Protein AF-A0A6G7VF33-F1 (afdb_monomer)

Mean pre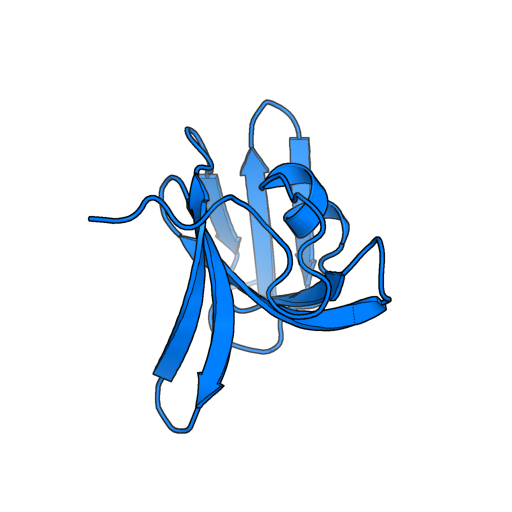dicted aligned error: 4.5 Å

Foldseek 3Di:
DPQPACADPPPRHHDAPVNFLVQWDADPDDQKTWGADPVPRDTWIWHDDAQWIFTFHDDDPDTDGDHIHGQHPWDWDDDPVQQWIWIDGPRDIDIHHD

Structure (mmCIF, N/CA/C/O backbone):
data_AF-A0A6G7VF33-F1
#
_entry.id   AF-A0A6G7VF33-F1
#
loop_
_atom_site.group_PDB
_atom_site.id
_atom_site.type_symbol
_atom_site.label_atom_id
_atom_site.label_alt_id
_atom_site.label_comp_id
_atom_site.label_asym_id
_atom_site.label_entity_id
_atom_site.label_seq_id
_atom_site.pdbx_PDB_ins_code
_atom_site.Cartn_x
_atom_site.Cartn_y
_atom_site.Cartn_z
_atom_site.occupancy
_atom_site.B_iso_or_equiv
_atom_site.auth_seq_id
_atom_site.auth_comp_id
_atom_site.auth_asym_id
_atom_site.auth_atom_id
_atom_site.pdbx_PDB_model_num
ATOM 1 N N . MET A 1 1 ? 23.202 -4.143 2.630 1.00 39.84 1 MET A N 1
ATOM 2 C CA . MET A 1 1 ? 21.824 -4.326 2.120 1.00 39.84 1 MET A CA 1
ATOM 3 C C . MET A 1 1 ? 21.507 -3.199 1.151 1.00 39.84 1 MET A C 1
ATOM 5 O O . MET A 1 1 ? 21.513 -2.045 1.561 1.00 39.84 1 MET A O 1
ATOM 9 N N . ALA A 1 2 ? 21.318 -3.500 -0.135 1.00 36.41 2 ALA A N 1
ATOM 10 C CA . ALA A 1 2 ? 20.943 -2.486 -1.116 1.00 36.41 2 ALA A CA 1
ATOM 11 C C . ALA A 1 2 ? 19.545 -1.956 -0.763 1.00 36.41 2 ALA A C 1
ATOM 13 O O . ALA A 1 2 ? 18.574 -2.706 -0.839 1.00 36.41 2 ALA A O 1
ATOM 14 N N . LYS A 1 3 ? 19.444 -0.685 -0.352 1.00 43.88 3 LYS A N 1
ATOM 15 C CA . LYS A 1 3 ? 18.162 0.025 -0.257 1.00 43.88 3 LYS A CA 1
ATOM 16 C C . LYS A 1 3 ? 17.557 0.025 -1.662 1.00 43.88 3 LYS A C 1
ATOM 18 O O . LYS A 1 3 ? 17.942 0.852 -2.490 1.00 43.88 3 LYS A O 1
ATOM 23 N N . ARG A 1 4 ? 16.687 -0.946 -1.969 1.00 53.28 4 ARG A N 1
ATOM 24 C CA . ARG A 1 4 ? 15.915 -0.947 -3.216 1.00 53.28 4 ARG A CA 1
ATOM 25 C C . ARG A 1 4 ? 15.165 0.380 -3.239 1.00 53.28 4 ARG A C 1
ATOM 27 O O . ARG A 1 4 ? 14.445 0.708 -2.300 1.00 53.28 4 ARG A O 1
ATOM 34 N N . LYS A 1 5 ? 15.469 1.205 -4.241 1.00 62.38 5 LYS A N 1
ATOM 35 C CA . LYS A 1 5 ? 14.889 2.540 -4.383 1.00 62.38 5 LYS A CA 1
ATOM 36 C C . LYS A 1 5 ? 13.370 2.372 -4.431 1.00 62.38 5 LYS A C 1
ATOM 38 O O . LYS A 1 5 ? 12.891 1.499 -5.147 1.00 62.38 5 LYS A O 1
ATOM 43 N N . ALA A 1 6 ? 12.655 3.193 -3.671 1.00 79.00 6 ALA A N 1
ATOM 44 C CA . ALA A 1 6 ? 11.201 3.283 -3.656 1.00 79.00 6 ALA A CA 1
ATOM 45 C C . ALA A 1 6 ? 10.675 3.527 -5.083 1.00 79.00 6 ALA A C 1
ATOM 47 O O . ALA A 1 6 ? 10.695 4.656 -5.575 1.00 79.00 6 ALA A O 1
ATOM 48 N N . SER A 1 7 ? 10.349 2.453 -5.802 1.00 89.12 7 SER A N 1
ATOM 49 C CA . SER A 1 7 ? 10.075 2.489 -7.237 1.00 89.12 7 SER A CA 1
ATOM 50 C C . SER A 1 7 ? 9.096 1.404 -7.660 1.00 89.12 7 SER A C 1
ATOM 52 O O . SER A 1 7 ? 8.986 0.367 -7.010 1.00 89.12 7 SER A O 1
ATOM 54 N N . CYS A 1 8 ? 8.386 1.659 -8.756 1.00 91.69 8 CYS A N 1
ATOM 55 C CA . CYS A 1 8 ? 7.511 0.697 -9.399 1.00 91.69 8 CYS A CA 1
ATOM 56 C C . CYS A 1 8 ? 8.339 -0.507 -9.872 1.00 91.69 8 CYS A C 1
ATOM 58 O O . CYS A 1 8 ? 9.305 -0.306 -10.616 1.00 91.69 8 CYS A O 1
ATOM 60 N N . PRO A 1 9 ? 7.952 -1.746 -9.523 1.00 88.94 9 PRO A N 1
ATOM 61 C CA . PRO A 1 9 ? 8.689 -2.938 -9.938 1.00 88.94 9 PRO A CA 1
ATOM 62 C C . PRO A 1 9 ? 8.624 -3.203 -11.451 1.00 88.94 9 PRO A C 1
ATOM 64 O O . PRO A 1 9 ? 9.421 -3.986 -11.956 1.00 88.94 9 PRO A O 1
ATOM 67 N N . LEU A 1 10 ? 7.698 -2.558 -12.173 1.00 91.12 10 LEU A N 1
ATOM 68 C CA . LEU A 1 10 ? 7.475 -2.774 -13.605 1.00 9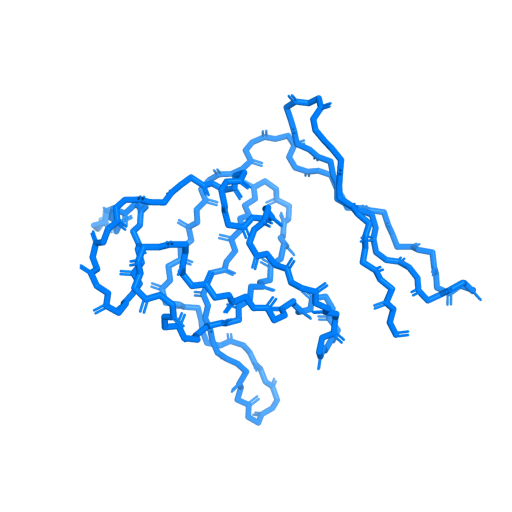1.12 10 LEU A CA 1
ATOM 69 C C . LEU A 1 10 ? 8.180 -1.733 -14.483 1.00 91.12 10 LEU A C 1
ATOM 71 O O . LEU A 1 10 ? 8.859 -2.096 -15.436 1.00 91.12 10 LEU A O 1
ATOM 75 N N . CYS A 1 11 ? 8.034 -0.440 -14.173 1.00 93.31 11 CYS A N 1
ATOM 76 C CA . CYS A 1 11 ? 8.604 0.642 -14.989 1.00 93.31 11 CYS A CA 1
ATOM 77 C C . CYS A 1 11 ? 9.774 1.389 -14.332 1.00 93.31 11 CYS A C 1
ATOM 79 O O . CYS A 1 11 ? 10.370 2.261 -14.960 1.00 93.31 11 CYS A O 1
ATOM 81 N N . GLY A 1 12 ? 10.093 1.110 -13.064 1.00 91.56 12 GLY A N 1
ATOM 82 C CA . GLY A 1 12 ? 11.170 1.784 -12.332 1.00 91.56 12 GLY A CA 1
ATOM 83 C C . GLY A 1 12 ? 10.879 3.232 -11.915 1.0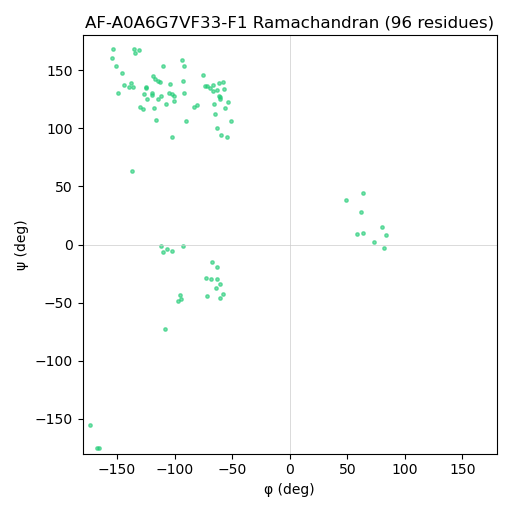0 91.56 12 GLY A C 1
ATOM 84 O O . GLY A 1 12 ? 11.746 3.870 -11.311 1.00 91.56 12 GLY A O 1
ATOM 85 N N . ALA A 1 13 ? 9.681 3.764 -12.191 1.00 92.38 13 ALA A N 1
ATOM 86 C CA . ALA A 1 13 ? 9.271 5.094 -11.735 1.00 92.38 13 ALA A CA 1
ATOM 87 C C . ALA A 1 13 ? 9.344 5.188 -10.207 1.00 92.38 13 ALA A C 1
ATOM 89 O O . ALA A 1 13 ? 8.984 4.237 -9.519 1.00 92.38 13 ALA A O 1
ATOM 90 N N . ARG A 1 14 ? 9.800 6.317 -9.654 1.00 92.88 14 ARG A N 1
ATOM 91 C CA . ARG A 1 14 ? 9.839 6.497 -8.195 1.00 92.88 14 ARG A CA 1
ATOM 92 C C . ARG A 1 14 ? 8.423 6.619 -7.640 1.00 92.88 14 ARG A C 1
ATOM 94 O O . ARG A 1 14 ? 7.622 7.367 -8.186 1.00 92.88 14 ARG A O 1
ATOM 101 N N . LEU A 1 15 ? 8.161 5.911 -6.549 1.00 92.12 15 LEU A N 1
ATOM 102 C CA . LEU A 1 15 ? 6.865 5.881 -5.879 1.00 92.12 15 LEU A CA 1
ATOM 103 C C . LEU A 1 15 ? 7.035 6.262 -4.412 1.00 92.12 15 LEU A C 1
ATOM 105 O O . LEU A 1 15 ? 7.949 5.770 -3.752 1.00 92.12 15 LEU A O 1
ATOM 109 N N . THR A 1 16 ? 6.154 7.113 -3.896 1.00 93.81 16 THR A N 1
ATOM 110 C CA . THR A 1 16 ? 5.991 7.302 -2.449 1.00 93.81 16 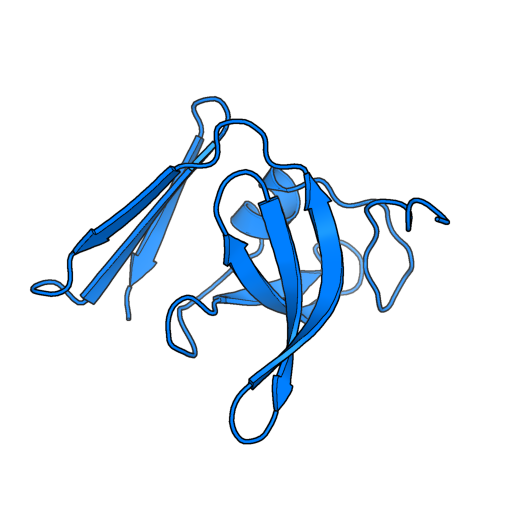THR A CA 1
ATOM 111 C C . THR A 1 16 ? 4.885 6.394 -1.921 1.00 93.81 16 THR A C 1
ATOM 113 O O . THR A 1 16 ? 4.005 5.975 -2.668 1.00 93.81 16 THR A O 1
ATOM 116 N N . SER A 1 17 ? 4.902 6.111 -0.618 1.00 94.56 17 SER A N 1
ATOM 117 C CA . SER A 1 17 ? 3.855 5.312 0.028 1.00 94.56 17 SER A CA 1
ATOM 118 C C . SER A 1 17 ? 2.473 5.943 -0.154 1.00 94.56 17 SER A C 1
ATOM 120 O O . SER A 1 17 ? 1.543 5.243 -0.521 1.00 94.56 17 SER A O 1
ATOM 122 N N . ALA A 1 18 ? 2.354 7.269 -0.009 1.00 94.38 18 ALA A N 1
ATOM 123 C CA . ALA A 1 18 ? 1.100 7.988 -0.249 1.00 94.38 18 ALA A CA 1
ATOM 124 C C . ALA A 1 18 ? 0.602 7.836 -1.698 1.00 94.38 18 ALA A C 1
ATOM 126 O O . ALA A 1 18 ? -0.547 7.474 -1.898 1.00 94.38 18 ALA A O 1
ATOM 127 N N . GLN A 1 19 ? 1.478 7.999 -2.701 1.00 94.81 19 GLN A N 1
ATOM 128 C CA . GLN A 1 19 ? 1.103 7.813 -4.113 1.00 94.81 19 GLN A CA 1
ATOM 129 C C . GLN A 1 19 ? 0.620 6.395 -4.420 1.00 94.81 19 GLN A C 1
ATOM 131 O O . GLN A 1 19 ? -0.217 6.205 -5.294 1.00 94.81 19 GLN A O 1
ATOM 136 N N . VAL A 1 20 ? 1.186 5.398 -3.740 1.00 95.31 20 VAL A N 1
ATOM 137 C CA . VAL A 1 20 ? 0.753 4.009 -3.888 1.00 95.31 20 VAL A CA 1
ATOM 138 C C . VAL A 1 20 ? -0.604 3.798 -3.235 1.00 95.31 20 VAL A C 1
ATOM 140 O O . VAL A 1 20 ? -1.470 3.202 -3.861 1.00 95.31 20 VAL A O 1
ATOM 143 N N . LEU A 1 21 ? -0.818 4.321 -2.026 1.00 95.25 21 LEU A N 1
ATOM 144 C CA . LEU A 1 21 ? -2.109 4.221 -1.340 1.00 95.25 21 LEU A CA 1
ATOM 145 C C . LEU A 1 21 ? -3.226 4.966 -2.089 1.00 95.25 21 LEU A C 1
ATOM 147 O O . LEU A 1 21 ? -4.330 4.442 -2.182 1.00 95.25 21 LEU A O 1
ATOM 151 N N . ASP A 1 22 ? -2.927 6.120 -2.693 1.00 95.69 22 ASP A N 1
ATOM 152 C CA . ASP A 1 22 ? -3.850 6.858 -3.570 1.00 95.69 22 ASP A CA 1
ATOM 153 C C . ASP A 1 22 ? -4.232 6.071 -4.832 1.00 95.69 22 ASP A C 1
ATOM 155 O O . ASP A 1 22 ? -5.315 6.266 -5.378 1.00 95.69 22 ASP A O 1
ATOM 159 N N . ALA A 1 23 ? -3.339 5.206 -5.316 1.00 95.19 23 ALA A N 1
ATOM 160 C CA . ALA A 1 23 ? -3.546 4.405 -6.520 1.00 95.19 23 ALA A CA 1
ATOM 161 C C . ALA A 1 23 ? -4.140 3.012 -6.238 1.00 95.19 23 ALA A C 1
ATOM 163 O O . ALA A 1 23 ? -4.358 2.240 -7.176 1.00 95.19 23 ALA A O 1
ATOM 164 N N . CYS A 1 24 ? -4.374 2.679 -4.965 1.00 95.69 24 CYS A N 1
ATOM 165 C CA . CYS A 1 24 ? -5.052 1.449 -4.574 1.00 95.69 24 CYS A CA 1
ATOM 166 C C . CYS A 1 24 ? -6.561 1.562 -4.829 1.00 95.69 24 CYS A C 1
ATOM 168 O O . CYS A 1 24 ? -7.148 2.631 -4.659 1.00 95.69 24 CYS A O 1
ATOM 170 N N . CYS A 1 25 ? -7.193 0.449 -5.199 1.00 89.50 25 CYS A N 1
ATOM 171 C CA . CYS A 1 25 ? -8.611 0.400 -5.551 1.00 89.50 25 CYS A CA 1
ATOM 172 C C . CYS A 1 25 ? -9.441 -0.318 -4.483 1.00 89.50 25 CYS A C 1
ATOM 174 O O . CYS A 1 25 ? -10.176 0.325 -3.738 1.00 89.50 25 CYS A O 1
ATOM 176 N N . GLU A 1 26 ? -9.314 -1.640 -4.391 1.00 90.62 26 GLU A N 1
ATOM 177 C CA . GLU A 1 26 ? -10.151 -2.482 -3.532 1.00 90.62 26 GLU A CA 1
ATOM 178 C C . GLU A 1 26 ? -9.328 -3.508 -2.749 1.00 90.62 26 GLU A C 1
ATOM 180 O O . GLU A 1 26 ? -8.154 -3.752 -3.047 1.00 90.62 26 GLU A O 1
ATOM 185 N N . ILE A 1 27 ? -9.939 -4.106 -1.725 1.00 91.31 27 ILE A N 1
ATOM 186 C CA . ILE A 1 27 ? -9.317 -5.168 -0.932 1.00 91.31 27 ILE A CA 1
ATOM 187 C C . ILE A 1 27 ? -9.512 -6.498 -1.658 1.00 91.31 27 ILE A C 1
ATOM 189 O O . ILE A 1 27 ? -10.626 -6.981 -1.804 1.00 91.31 27 ILE A O 1
ATOM 193 N N . VAL A 1 28 ? -8.414 -7.143 -2.047 1.00 90.31 28 VAL A N 1
ATOM 194 C CA . VAL A 1 28 ? -8.435 -8.437 -2.755 1.00 90.31 28 VAL A CA 1
ATOM 195 C C . VAL A 1 28 ? -8.000 -9.611 -1.879 1.00 90.31 28 VAL A C 1
ATOM 197 O O . VAL A 1 28 ? -8.025 -10.764 -2.307 1.00 90.31 28 VAL A O 1
ATOM 200 N N . GLY A 1 29 ? -7.584 -9.361 -0.639 1.00 85.00 29 GLY A N 1
ATOM 201 C CA . GLY A 1 29 ? -7.169 -10.395 0.306 1.00 85.00 29 GLY A CA 1
ATOM 202 C C . GLY A 1 29 ? -7.067 -9.874 1.738 1.00 85.00 29 GLY A C 1
ATOM 203 O O . GLY A 1 29 ? -7.396 -8.719 1.997 1.00 85.00 29 GLY A O 1
ATOM 204 N N . PRO A 1 30 ? -6.603 -10.698 2.695 1.00 80.81 30 PRO A N 1
ATOM 205 C CA . PRO A 1 30 ? -6.400 -10.255 4.069 1.00 80.81 30 PRO A CA 1
ATOM 206 C C . PRO A 1 30 ? -5.327 -9.161 4.106 1.00 80.81 30 PRO A C 1
ATOM 208 O O . PRO A 1 30 ? -4.135 -9.448 4.026 1.00 80.81 30 PRO A O 1
ATOM 211 N N . ASP A 1 31 ? -5.788 -7.911 4.183 1.00 84.81 31 ASP A N 1
ATOM 212 C CA . ASP A 1 31 ? -4.969 -6.694 4.191 1.00 84.81 31 ASP A CA 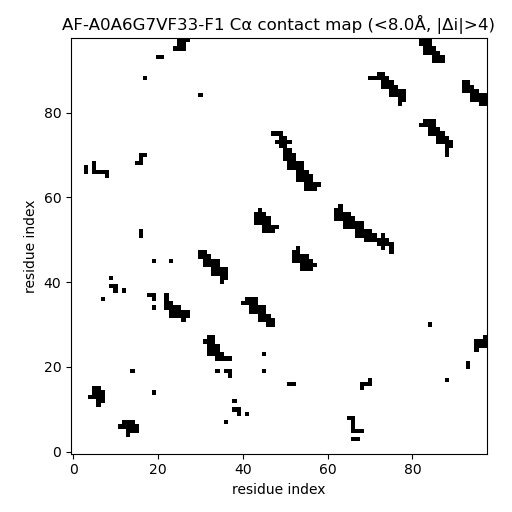1
ATOM 213 C C . ASP A 1 31 ? -4.145 -6.496 2.903 1.00 84.81 31 ASP A C 1
ATOM 215 O O . ASP A 1 31 ? -3.090 -5.867 2.917 1.00 84.81 31 ASP A O 1
ATOM 219 N N . VAL A 1 32 ? -4.632 -7.031 1.775 1.00 92.88 32 VAL A N 1
ATOM 220 C CA . VAL A 1 32 ? -4.028 -6.838 0.449 1.00 92.88 32 VAL A CA 1
ATOM 221 C C . VAL A 1 32 ? -4.959 -6.003 -0.413 1.00 92.88 32 VAL A C 1
ATOM 223 O O . VAL A 1 32 ? -6.130 -6.341 -0.571 1.00 92.88 32 VAL A O 1
ATOM 226 N N . LEU A 1 33 ? -4.409 -4.941 -0.984 1.00 95.00 33 LEU A N 1
ATOM 227 C CA . LEU A 1 33 ? -5.068 -4.012 -1.881 1.00 95.00 33 LEU A CA 1
ATOM 228 C C . LEU A 1 33 ? -4.626 -4.268 -3.319 1.00 95.00 33 LEU A C 1
ATOM 230 O O . LEU A 1 33 ? -3.439 -4.472 -3.591 1.00 95.00 33 LEU A O 1
ATOM 234 N N . GLU A 1 34 ? -5.579 -4.215 -4.237 1.00 95.44 34 GLU A N 1
ATOM 235 C CA . GLU A 1 34 ? -5.292 -4.089 -5.659 1.00 95.44 34 GLU A CA 1
ATOM 236 C C . GLU A 1 34 ? -4.787 -2.677 -5.965 1.00 95.44 34 GLU A C 1
ATOM 238 O O . GLU A 1 34 ? -5.336 -1.695 -5.462 1.00 95.44 34 GLU A O 1
ATOM 243 N N . CYS A 1 35 ? -3.739 -2.562 -6.784 1.00 96.25 35 CYS A N 1
ATOM 244 C CA . CYS A 1 35 ? -3.161 -1.279 -7.152 1.00 96.25 35 CYS A CA 1
ATOM 245 C C . CYS A 1 35 ? -2.639 -1.287 -8.593 1.00 96.25 35 CYS A C 1
ATOM 247 O O . CYS A 1 35 ? -2.097 -2.270 -9.101 1.00 96.25 35 CYS A O 1
ATOM 249 N N . HIS A 1 36 ? -2.720 -0.129 -9.241 1.00 96.19 36 HIS A N 1
ATOM 250 C CA . HIS A 1 36 ? -2.073 0.104 -10.527 1.00 96.19 36 HIS A CA 1
ATOM 251 C C . HIS A 1 36 ? -1.022 1.200 -10.402 1.00 96.19 36 HIS A C 1
ATOM 253 O O . HIS A 1 36 ? -1.203 2.191 -9.700 1.00 96.19 36 HIS A O 1
ATOM 259 N N . CYS A 1 37 ? 0.106 1.046 -11.097 1.00 94.81 37 CYS A N 1
ATOM 260 C CA . CYS A 1 37 ? 1.119 2.095 -11.124 1.00 94.81 37 CYS A CA 1
ATOM 261 C C . CYS A 1 37 ? 0.529 3.380 -11.728 1.00 94.81 37 CYS A C 1
ATOM 263 O O . CYS A 1 37 ? 0.136 3.343 -12.894 1.00 94.81 37 CYS A O 1
ATOM 265 N N . PRO A 1 38 ? 0.580 4.543 -11.052 1.00 93.38 38 PRO A N 1
ATOM 266 C CA . PRO A 1 38 ? 0.052 5.785 -11.621 1.00 93.38 38 PRO A CA 1
ATOM 267 C C . PRO A 1 38 ? 0.794 6.223 -12.897 1.00 93.38 38 PRO A C 1
ATOM 269 O O . PRO A 1 38 ? 0.260 6.990 -13.691 1.00 93.38 38 PRO A O 1
ATOM 272 N N . PHE A 1 39 ? 2.013 5.715 -13.126 1.00 94.44 39 PHE A N 1
ATOM 273 C CA . PHE A 1 39 ? 2.843 6.068 -14.281 1.00 94.44 39 PHE A CA 1
ATOM 274 C C . PHE A 1 39 ? 2.698 5.116 -15.471 1.00 94.44 39 PHE A C 1
ATOM 276 O O . PHE A 1 39 ? 2.594 5.574 -16.602 1.00 94.44 39 PHE A O 1
ATOM 283 N N . CYS A 1 40 ? 2.741 3.798 -15.243 1.00 95.56 40 CYS A N 1
ATOM 284 C CA . CYS A 1 40 ? 2.698 2.807 -16.328 1.00 95.56 40 CYS A CA 1
ATOM 285 C C . CYS A 1 40 ? 1.413 1.980 -16.369 1.00 95.56 40 CYS A C 1
ATOM 287 O O . CYS A 1 40 ? 1.300 1.112 -17.227 1.00 95.56 40 CYS A O 1
ATOM 289 N N . GLN A 1 41 ? 0.488 2.198 -15.428 1.00 95.62 41 GLN A N 1
ATOM 290 C CA . GLN A 1 41 ? -0.762 1.442 -15.266 1.00 95.62 41 GLN A CA 1
ATOM 291 C C . GLN A 1 41 ? -0.569 -0.070 -15.055 1.00 95.62 41 GLN A C 1
ATOM 293 O O . GLN A 1 41 ? -1.529 -0.836 -15.034 1.00 95.62 41 GLN A O 1
ATOM 298 N N . GLY A 1 42 ? 0.676 -0.511 -14.860 1.00 95.31 42 GLY A N 1
ATOM 29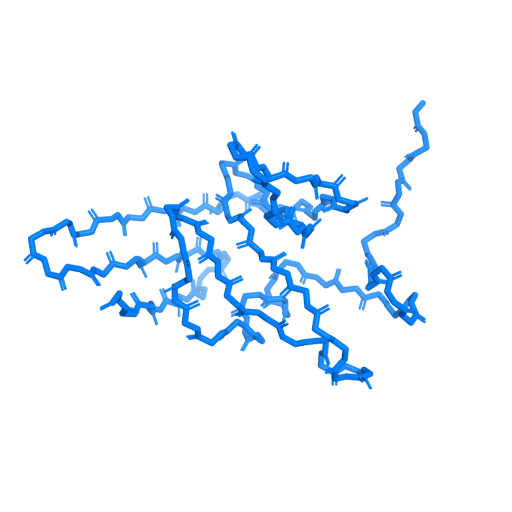9 C CA . GLY A 1 42 ? 1.002 -1.897 -14.586 1.00 95.31 42 GLY A CA 1
ATOM 300 C C . GLY A 1 42 ? 0.454 -2.337 -13.232 1.00 95.31 42 GLY A C 1
ATOM 301 O O . GLY A 1 42 ? 0.553 -1.596 -12.251 1.00 95.31 42 GLY A O 1
ATOM 302 N N . TYR A 1 43 ? -0.106 -3.541 -13.219 1.00 95.56 43 TYR A N 1
ATOM 303 C CA . TYR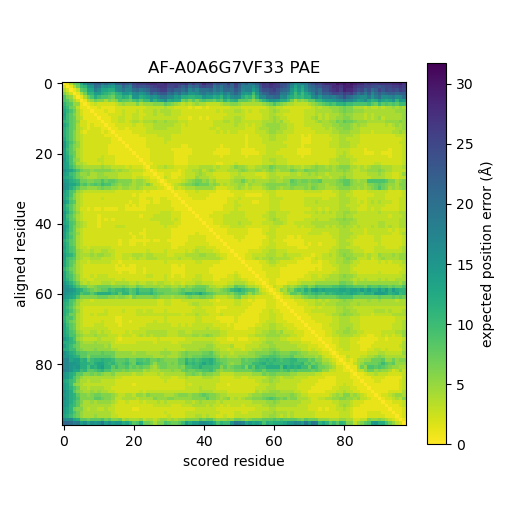 A 1 43 ? -0.739 -4.154 -12.060 1.00 95.56 43 TYR A CA 1
ATOM 304 C C . TYR A 1 43 ? 0.285 -4.614 -11.023 1.00 95.56 43 TYR A C 1
ATOM 306 O O . TYR A 1 43 ? 1.286 -5.246 -11.369 1.00 95.56 43 TYR A O 1
ATOM 314 N N . PHE A 1 44 ? 0.006 -4.346 -9.753 1.00 95.56 44 PHE A N 1
ATOM 315 C CA . PHE A 1 44 ? 0.669 -4.976 -8.619 1.00 95.56 44 PHE A CA 1
ATOM 316 C C . PHE A 1 44 ? -0.264 -4.968 -7.411 1.00 95.56 44 PHE A C 1
ATOM 318 O O . PHE A 1 44 ? -1.283 -4.287 -7.384 1.00 95.56 44 PHE A O 1
ATOM 325 N N . GLU A 1 45 ? 0.100 -5.706 -6.377 1.00 96.38 45 GLU A N 1
ATOM 326 C CA . GLU A 1 45 ? -0.667 -5.726 -5.142 1.00 96.38 45 GLU A CA 1
ATOM 327 C C . GLU A 1 45 ? 0.108 -5.031 -4.030 1.00 96.38 45 GLU A C 1
ATOM 329 O O . GLU A 1 45 ? 1.344 -4.951 -4.040 1.00 96.38 45 GLU A O 1
ATOM 334 N N . VAL A 1 46 ? -0.638 -4.508 -3.065 1.00 96.31 46 VAL A N 1
ATOM 335 C CA . VAL A 1 46 ? -0.108 -3.699 -1.976 1.00 96.31 46 VAL A CA 1
ATOM 336 C C . VAL A 1 46 ? -0.559 -4.275 -0.649 1.00 96.31 46 VAL A C 1
ATOM 338 O O . VAL A 1 46 ? -1.746 -4.481 -0.429 1.00 96.31 46 VAL A O 1
ATOM 341 N N . ARG A 1 47 ? 0.380 -4.488 0.269 1.00 95.81 47 ARG A N 1
ATOM 342 C CA . ARG A 1 47 ? 0.093 -4.864 1.650 1.00 95.81 47 ARG A CA 1
ATOM 343 C C . ARG A 1 47 ? 0.570 -3.757 2.593 1.00 95.81 47 ARG A C 1
ATOM 345 O O . ARG A 1 47 ? 1.781 -3.592 2.774 1.00 95.81 47 ARG A O 1
ATOM 352 N N . PRO A 1 48 ? -0.345 -2.973 3.184 1.00 94.69 48 PRO A N 1
ATOM 353 C CA . PRO A 1 48 ? -0.008 -2.067 4.272 1.00 94.69 48 PRO A CA 1
ATOM 354 C C . PRO A 1 48 ? 0.474 -2.874 5.483 1.00 94.69 48 PRO A C 1
ATOM 356 O O . PRO A 1 48 ? -0.148 -3.864 5.865 1.00 94.69 48 PRO A O 1
ATOM 359 N N . VAL A 1 49 ? 1.583 -2.457 6.088 1.00 93.19 49 VAL A N 1
ATOM 360 C CA . VAL A 1 49 ? 2.114 -3.023 7.336 1.00 93.19 49 VAL A CA 1
ATOM 361 C C . VAL A 1 49 ? 2.538 -1.885 8.264 1.00 93.19 49 VAL A C 1
ATOM 363 O O . VAL A 1 49 ? 2.616 -0.726 7.857 1.00 93.19 49 VAL A O 1
ATOM 366 N N . THR A 1 50 ? 2.819 -2.178 9.532 1.00 89.75 50 THR A N 1
ATOM 367 C CA . THR A 1 50 ? 3.277 -1.153 10.481 1.00 89.75 50 THR A CA 1
ATOM 368 C C . THR A 1 50 ? 4.500 -0.409 9.934 1.00 89.75 50 THR A C 1
ATOM 370 O O . THR A 1 50 ? 5.520 -1.025 9.631 1.00 89.75 50 THR A O 1
ATOM 373 N N . GLU A 1 51 ? 4.384 0.918 9.810 1.00 91.44 51 GLU A N 1
ATOM 374 C CA . GLU A 1 51 ? 5.436 1.832 9.334 1.00 91.44 51 GLU A CA 1
ATOM 375 C C . GLU A 1 51 ? 5.906 1.627 7.872 1.00 91.44 51 GLU A C 1
ATOM 377 O O . GLU A 1 51 ? 6.900 2.235 7.451 1.00 91.44 51 GLU A O 1
ATOM 382 N N . ALA A 1 52 ? 5.227 0.803 7.062 1.00 94.75 52 ALA A N 1
ATOM 383 C CA . ALA A 1 52 ? 5.616 0.562 5.670 1.00 94.75 52 ALA A CA 1
ATOM 384 C C . ALA A 1 52 ? 4.460 0.136 4.750 1.00 94.75 52 ALA A C 1
ATOM 386 O O . ALA A 1 52 ? 3.418 -0.350 5.173 1.00 94.75 52 ALA A O 1
ATOM 387 N N . VAL A 1 53 ? 4.680 0.294 3.447 1.00 95.31 53 VAL A N 1
ATOM 388 C CA . VAL A 1 53 ? 3.810 -0.221 2.387 1.00 95.31 53 VAL A CA 1
ATOM 389 C C . VAL A 1 53 ? 4.612 -1.220 1.563 1.00 95.31 53 VAL A C 1
ATOM 391 O O . VAL A 1 53 ? 5.624 -0.866 0.955 1.00 95.31 53 VAL A O 1
ATOM 394 N N . GLU A 1 54 ? 4.191 -2.479 1.554 1.00 95.94 54 GLU A N 1
ATOM 395 C CA . GLU A 1 54 ? 4.822 -3.527 0.757 1.00 95.94 54 GLU A CA 1
ATOM 396 C C . GLU A 1 54 ? 4.136 -3.639 -0.603 1.00 95.94 54 GLU A C 1
ATOM 398 O O . GLU A 1 54 ? 2.919 -3.750 -0.680 1.00 95.94 54 GLU A O 1
ATOM 403 N N . ILE A 1 55 ? 4.921 -3.636 -1.676 1.00 95.62 55 ILE A N 1
ATOM 404 C CA . ILE A 1 55 ? 4.473 -3.895 -3.044 1.00 95.62 55 ILE A CA 1
ATOM 405 C C . ILE A 1 55 ? 4.929 -5.296 -3.427 1.00 95.62 55 ILE A C 1
ATOM 407 O O . ILE A 1 55 ? 6.110 -5.639 -3.286 1.00 95.62 55 ILE A O 1
ATOM 411 N N . GLY A 1 56 ? 4.012 -6.090 -3.957 1.00 94.88 56 GLY A N 1
ATOM 412 C CA . GLY A 1 56 ? 4.277 -7.480 -4.266 1.00 94.88 56 GLY A CA 1
ATOM 413 C C . GLY A 1 56 ? 3.144 -8.152 -5.015 1.00 94.88 56 GLY A C 1
ATOM 414 O O . GLY A 1 56 ? 2.366 -7.500 -5.711 1.00 94.88 56 GLY A O 1
ATOM 415 N N . TYR A 1 57 ? 3.104 -9.473 -4.874 1.00 94.44 57 TYR A N 1
ATOM 416 C CA . TYR A 1 57 ? 2.082 -10.324 -5.468 1.00 94.44 57 TYR A CA 1
ATOM 417 C C . TYR A 1 57 ? 1.745 -11.478 -4.521 1.00 94.44 57 TYR A C 1
ATOM 419 O O . TYR A 1 57 ? 2.632 -12.128 -3.955 1.00 94.44 57 TYR A O 1
ATOM 427 N N . ARG A 1 58 ? 0.459 -11.775 -4.379 1.00 92.62 58 ARG A N 1
ATOM 428 C CA . ARG A 1 58 ? -0.061 -12.962 -3.714 1.00 92.62 58 ARG A CA 1
ATOM 429 C C . ARG A 1 58 ? 0.416 -14.204 -4.454 1.00 92.62 58 ARG A C 1
ATOM 431 O O . ARG A 1 58 ? 0.422 -14.284 -5.681 1.00 92.62 58 ARG A O 1
ATOM 438 N N . ARG A 1 59 ? 0.789 -15.211 -3.676 1.00 88.31 59 ARG A N 1
ATOM 439 C CA . ARG A 1 59 ? 1.037 -16.581 -4.126 1.00 88.31 59 ARG A CA 1
ATOM 440 C C . ARG A 1 59 ? 0.292 -17.534 -3.203 1.00 88.31 59 ARG A C 1
ATOM 442 O O . ARG A 1 59 ? -0.165 -17.133 -2.137 1.00 88.31 59 ARG A O 1
ATOM 449 N N . ASN A 1 60 ? 0.180 -18.802 -3.594 1.00 83.25 60 ASN A N 1
ATOM 450 C CA . ASN A 1 60 ? -0.485 -19.823 -2.782 1.00 83.25 60 ASN A CA 1
ATOM 451 C C . ASN A 1 60 ? 0.069 -19.835 -1.345 1.00 83.25 60 ASN A C 1
ATOM 453 O O . ASN A 1 60 ? 1.190 -20.284 -1.113 1.00 83.25 60 ASN A O 1
ATOM 457 N N . GLY A 1 61 ? -0.725 -19.323 -0.399 1.00 80.81 61 GLY A N 1
ATOM 458 C CA . GLY A 1 61 ? -0.394 -19.264 1.026 1.00 80.81 61 GLY A CA 1
ATOM 459 C C . GLY A 1 61 ? 0.467 -18.078 1.483 1.00 80.81 61 GLY A C 1
ATOM 460 O O . GLY A 1 61 ? 0.891 -18.080 2.636 1.00 80.81 61 GLY A O 1
ATOM 461 N N . GLY A 1 62 ? 0.740 -17.070 0.645 1.00 88.06 62 GLY A N 1
ATOM 462 C CA . GLY A 1 62 ? 1.585 -15.945 1.055 1.00 88.06 62 GLY A CA 1
ATOM 463 C C . GLY A 1 62 ? 1.575 -14.727 0.131 1.00 88.06 62 GLY A C 1
ATOM 464 O O . GLY A 1 62 ? 0.834 -14.657 -0.846 1.00 88.06 62 GLY A O 1
ATOM 465 N N . PHE A 1 63 ? 2.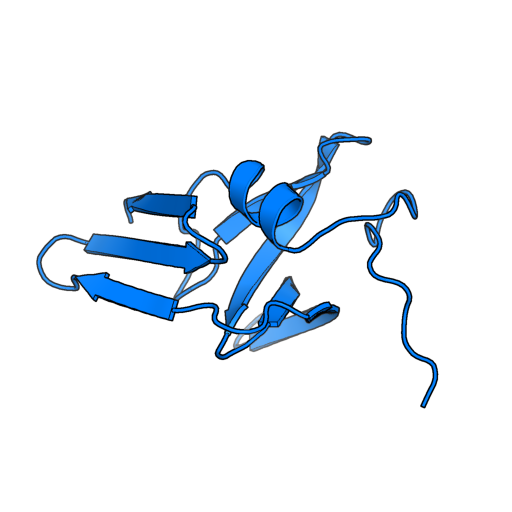428 -13.758 0.459 1.00 92.56 63 PHE A N 1
ATOM 466 C CA . PHE A 1 63 ? 2.624 -12.520 -0.297 1.00 92.56 63 PHE A CA 1
ATOM 467 C C . PHE A 1 63 ? 4.122 -12.319 -0.538 1.00 92.56 63 PHE A C 1
ATOM 469 O O . PHE A 1 63 ? 4.898 -12.232 0.417 1.00 92.56 63 PHE A O 1
ATOM 476 N N . ASP A 1 64 ? 4.525 -12.300 -1.806 1.00 93.94 64 ASP A N 1
ATOM 477 C CA . ASP A 1 64 ? 5.915 -12.167 -2.238 1.00 93.94 64 ASP A CA 1
ATOM 478 C C . ASP A 1 64 ? 6.256 -10.683 -2.415 1.00 93.94 64 ASP A C 1
ATOM 480 O O . ASP A 1 64 ? 5.788 -10.028 -3.349 1.00 93.94 64 ASP A O 1
ATOM 484 N N . VAL A 1 65 ? 7.031 -10.138 -1.475 1.00 94.69 65 VAL A N 1
ATOM 485 C CA . VAL A 1 65 ? 7.367 -8.710 -1.426 1.00 94.69 65 VAL A CA 1
ATOM 486 C C . VAL A 1 65 ? 8.502 -8.405 -2.399 1.00 94.69 65 VAL A C 1
ATOM 488 O O . VAL A 1 65 ? 9.625 -8.892 -2.262 1.00 94.69 65 VAL A O 1
ATOM 491 N N . VAL A 1 66 ? 8.239 -7.518 -3.355 1.00 94.75 66 VAL A N 1
ATOM 492 C CA . VAL A 1 66 ? 9.226 -7.083 -4.351 1.00 94.75 66 VAL A CA 1
ATOM 493 C C . VAL A 1 66 ? 9.913 -5.789 -3.910 1.00 94.75 66 VAL A C 1
ATOM 495 O O . VAL A 1 66 ? 11.142 -5.659 -4.018 1.00 94.75 66 VAL A O 1
ATOM 498 N N . VAL A 1 67 ? 9.129 -4.839 -3.390 1.00 93.50 67 VAL A N 1
ATOM 499 C CA . VAL A 1 67 ? 9.581 -3.520 -2.928 1.00 93.50 67 VAL A CA 1
ATOM 500 C C . VAL A 1 67 ? 8.884 -3.177 -1.615 1.00 93.50 67 VAL A C 1
ATOM 502 O O . VAL A 1 67 ? 7.685 -3.377 -1.479 1.00 93.50 67 VAL A O 1
ATOM 505 N N . THR A 1 68 ? 9.618 -2.599 -0.667 1.00 94.62 68 THR A N 1
ATOM 506 C CA . THR A 1 68 ? 9.050 -2.033 0.562 1.00 94.62 68 THR A CA 1
ATOM 507 C C . THR A 1 68 ? 9.268 -0.528 0.555 1.00 94.62 68 THR A C 1
ATOM 509 O O . THR A 1 68 ? 10.400 -0.059 0.401 1.00 94.62 68 THR A O 1
ATOM 512 N N . LEU A 1 69 ? 8.188 0.230 0.712 1.00 93.56 69 LEU A N 1
ATOM 513 C CA . LEU A 1 69 ? 8.207 1.681 0.810 1.00 93.56 69 LEU A CA 1
ATOM 514 C C . LEU A 1 69 ? 8.087 2.096 2.283 1.00 93.56 69 LEU A C 1
ATOM 516 O O . LEU A 1 69 ? 7.168 1.640 2.962 1.00 93.56 69 LEU A O 1
ATOM 520 N N . PRO A 1 70 ? 8.981 2.953 2.803 1.00 93.88 70 PRO A N 1
ATOM 521 C CA . PRO A 1 70 ? 8.853 3.453 4.166 1.00 93.88 70 PRO A CA 1
ATOM 522 C C . PRO A 1 70 ? 7.611 4.342 4.285 1.00 93.88 70 PRO A C 1
ATOM 524 O O . PRO A 1 70 ? 7.391 5.237 3.467 1.00 93.88 70 PRO A O 1
ATOM 527 N N . ALA A 1 71 ? 6.803 4.114 5.312 1.00 94.19 71 ALA A N 1
ATOM 528 C CA . ALA A 1 71 ? 5.570 4.844 5.576 1.00 94.19 71 ALA A CA 1
ATOM 529 C C . ALA A 1 71 ? 5.485 5.153 7.075 1.00 94.19 71 ALA A C 1
ATOM 531 O O . ALA A 1 71 ? 4.621 4.644 7.779 1.00 94.19 71 ALA A O 1
ATOM 532 N N . VAL A 1 72 ? 6.437 5.951 7.567 1.00 93.50 72 VAL A N 1
ATOM 533 C CA . VAL A 1 72 ? 6.557 6.245 9.000 1.00 93.50 72 VAL A CA 1
ATOM 534 C C . VAL A 1 72 ? 5.286 6.924 9.512 1.00 93.50 72 VAL A C 1
ATOM 536 O O . VAL A 1 72 ? 4.851 7.925 8.937 1.00 93.50 72 VAL A O 1
ATOM 539 N N . GLY A 1 73 ? 4.689 6.382 10.573 1.00 92.56 73 GLY A N 1
ATOM 540 C CA . GLY A 1 73 ? 3.396 6.817 11.102 1.00 92.56 73 GLY A CA 1
ATOM 541 C C . GLY A 1 73 ? 2.173 6.284 10.347 1.00 92.56 73 GLY A C 1
ATOM 542 O O . GLY A 1 73 ? 1.077 6.821 10.529 1.00 92.56 73 GLY A O 1
ATOM 543 N N . LEU A 1 74 ? 2.328 5.264 9.492 1.00 95.25 74 LEU A N 1
ATOM 544 C CA . LEU A 1 74 ? 1.196 4.566 8.881 1.00 95.25 74 LEU A CA 1
ATOM 545 C C . LEU A 1 74 ? 0.406 3.821 9.959 1.00 95.25 74 LEU A C 1
ATOM 547 O O . LEU A 1 74 ? 0.921 2.928 10.631 1.00 95.25 74 LEU A O 1
ATOM 551 N N . THR A 1 75 ? -0.873 4.162 10.075 1.00 94.25 75 THR A N 1
ATOM 552 C CA . THR A 1 75 ? -1.819 3.494 10.971 1.00 94.25 75 THR A CA 1
ATOM 553 C C . THR A 1 75 ? -2.873 2.749 10.169 1.00 94.25 75 THR A C 1
ATOM 555 O O . THR A 1 75 ? -3.355 3.236 9.145 1.00 94.25 75 THR A O 1
ATOM 558 N N . MET A 1 76 ? -3.219 1.560 10.655 1.00 91.88 76 MET A N 1
ATOM 559 C CA . MET A 1 76 ? -4.227 0.679 10.076 1.00 91.88 76 MET A CA 1
ATOM 560 C C . MET A 1 76 ? -5.328 0.462 11.107 1.00 91.88 76 MET A C 1
ATOM 562 O O . MET A 1 76 ? -5.044 0.094 12.247 1.00 91.88 76 MET A O 1
ATOM 566 N N . LEU A 1 77 ? -6.578 0.675 10.710 1.00 90.94 77 LEU A N 1
ATOM 567 C CA . LEU A 1 77 ? -7.746 0.362 11.522 1.00 90.94 77 LEU A CA 1
ATOM 568 C C . LEU A 1 77 ? -8.695 -0.504 10.701 1.00 90.94 77 LEU A C 1
ATOM 570 O O . LEU A 1 77 ? -9.219 -0.066 9.678 1.00 90.94 77 LEU A O 1
ATOM 574 N N . ARG A 1 78 ? -8.912 -1.733 11.167 1.00 86.44 78 ARG A N 1
ATOM 575 C CA . ARG A 1 78 ? -9.832 -2.679 10.542 1.00 86.44 78 ARG A CA 1
ATOM 576 C C . ARG A 1 78 ? -11.144 -2.696 11.310 1.00 86.44 78 ARG A C 1
ATOM 578 O O . ARG A 1 78 ? -11.150 -2.953 12.510 1.00 86.44 78 ARG A O 1
ATOM 585 N N . ASP A 1 79 ? -12.231 -2.425 10.604 1.00 87.56 79 ASP A N 1
ATOM 586 C CA . ASP A 1 79 ? -13.593 -2.602 11.098 1.00 87.56 79 ASP A CA 1
ATOM 587 C C . ASP A 1 79 ? -14.126 -3.898 10.475 1.00 87.56 79 ASP A C 1
ATOM 589 O O . ASP A 1 79 ? -14.575 -3.918 9.327 1.00 87.56 79 ASP A O 1
ATOM 593 N N . THR A 1 80 ? -13.966 -5.011 11.197 1.00 78.38 80 THR A N 1
ATOM 594 C CA . THR A 1 80 ? -14.342 -6.350 10.714 1.00 78.38 80 THR A CA 1
ATOM 595 C C . THR A 1 80 ? -15.846 -6.517 10.575 1.00 78.38 80 THR A C 1
ATOM 597 O O . THR A 1 80 ? -16.285 -7.253 9.698 1.00 78.38 80 THR A O 1
ATOM 600 N N . ASP A 1 81 ? -16.627 -5.815 11.395 1.00 81.62 81 ASP A N 1
ATOM 601 C CA . ASP A 1 81 ? -18.087 -5.903 11.378 1.00 81.62 81 ASP A CA 1
ATOM 602 C C . ASP A 1 81 ? -18.667 -5.215 10.139 1.00 81.62 81 ASP A C 1
ATOM 604 O O . ASP A 1 81 ? -19.724 -5.603 9.641 1.00 81.62 81 ASP A O 1
ATOM 608 N N . LYS A 1 82 ? -17.963 -4.200 9.622 1.00 79.81 82 LYS A N 1
ATOM 609 C CA . LYS A 1 82 ? -18.365 -3.454 8.422 1.00 79.81 82 LYS A CA 1
ATOM 610 C C . LYS A 1 82 ? -17.607 -3.835 7.160 1.00 79.81 82 LYS A C 1
ATOM 612 O O . LYS A 1 82 ? -17.942 -3.305 6.107 1.00 79.81 82 LYS A O 1
ATOM 617 N N . GLY A 1 83 ? -16.592 -4.694 7.256 1.00 84.12 83 GLY A N 1
ATOM 618 C CA . GLY A 1 83 ? -15.755 -5.034 6.109 1.00 84.12 83 GLY A CA 1
ATOM 619 C C . GLY A 1 83 ? -14.987 -3.822 5.576 1.00 84.12 83 GLY A C 1
ATOM 620 O O . GLY A 1 83 ? -14.969 -3.566 4.381 1.00 84.12 83 GLY A O 1
ATOM 621 N N . VAL A 1 84 ? -14.394 -3.015 6.462 1.00 88.88 84 VAL A N 1
ATOM 622 C CA . VAL A 1 84 ? -13.685 -1.790 6.055 1.00 88.88 84 VAL A CA 1
ATOM 623 C C . VAL A 1 84 ? -12.253 -1.786 6.571 1.00 88.88 84 VAL A C 1
ATOM 625 O O . VAL A 1 84 ? -12.001 -2.041 7.752 1.00 88.88 84 VAL A O 1
ATOM 628 N N . LEU A 1 85 ? -11.312 -1.417 5.700 1.00 91.69 85 LEU A N 1
ATOM 629 C CA . LEU A 1 85 ? -9.940 -1.081 6.064 1.00 91.69 85 LEU A CA 1
ATOM 630 C C . LEU A 1 85 ? -9.721 0.427 5.948 1.00 91.69 85 LEU A C 1
ATOM 632 O O . LEU A 1 85 ? -9.837 1.012 4.871 1.00 91.69 85 LEU A O 1
ATOM 636 N N . TRP A 1 86 ? -9.348 1.049 7.061 1.00 93.62 86 TRP A N 1
ATOM 637 C CA . TRP A 1 86 ? -8.902 2.433 7.101 1.00 93.62 86 TRP A CA 1
ATOM 638 C C . TRP A 1 86 ? -7.389 2.498 7.214 1.00 93.62 86 TRP A C 1
ATOM 640 O O . TRP A 1 86 ? -6.799 1.909 8.122 1.00 93.62 86 TRP A O 1
ATOM 650 N N . LEU A 1 87 ? -6.775 3.284 6.338 1.00 94.81 87 LEU A N 1
ATOM 651 C CA . LEU A 1 87 ? -5.360 3.629 6.409 1.00 94.81 87 LEU A CA 1
ATOM 652 C C . LEU A 1 87 ? -5.219 5.118 6.682 1.00 94.81 87 LEU A C 1
ATOM 654 O O . LEU A 1 87 ? -5.963 5.919 6.116 1.00 94.81 87 LEU A O 1
ATOM 658 N N . ARG A 1 88 ? -4.254 5.511 7.516 1.00 95.44 88 ARG A N 1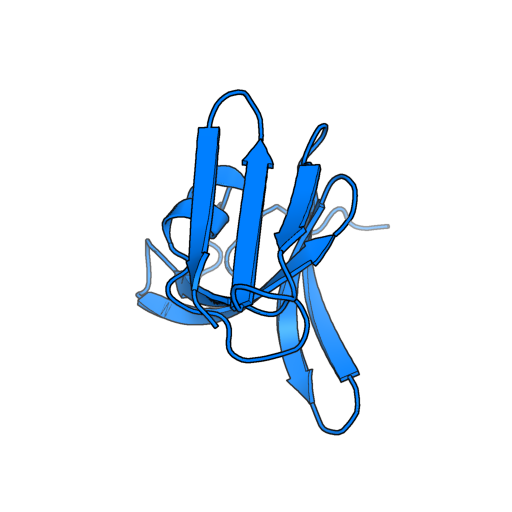
ATOM 659 C CA . ARG A 1 88 ? -3.882 6.923 7.679 1.00 95.44 88 ARG A CA 1
ATOM 660 C C . ARG A 1 88 ? -2.378 7.098 7.699 1.00 95.44 88 ARG A C 1
ATOM 662 O O . ARG A 1 88 ? -1.685 6.372 8.406 1.00 95.44 88 ARG A O 1
ATOM 669 N N . LEU A 1 89 ? -1.896 8.098 6.970 1.00 95.12 89 LEU A N 1
ATOM 670 C CA . LEU A 1 89 ? -0.481 8.447 6.872 1.00 95.12 89 LEU A CA 1
ATOM 671 C C . LEU A 1 89 ? -0.354 9.952 6.650 1.00 95.12 89 LEU A C 1
ATOM 673 O O . LEU A 1 89 ? -1.004 10.495 5.765 1.00 95.12 89 LEU A O 1
ATOM 677 N N . ALA A 1 90 ? 0.492 10.625 7.434 1.00 90.75 90 ALA A N 1
ATOM 678 C CA . ALA A 1 90 ? 0.822 12.044 7.246 1.00 90.75 90 ALA A CA 1
ATOM 679 C C . ALA A 1 90 ? -0.403 12.980 7.066 1.00 90.75 90 ALA A C 1
ATOM 681 O O . ALA A 1 90 ? -0.375 13.907 6.261 1.00 90.75 90 ALA A O 1
ATOM 682 N N . GLY A 1 91 ? -1.490 12.730 7.805 1.00 91.12 91 GLY A N 1
ATOM 683 C CA . GLY A 1 91 ? -2.729 13.520 7.732 1.00 91.12 91 GLY A CA 1
ATOM 684 C C . GLY A 1 91 ? -3.678 13.150 6.585 1.00 91.12 91 GLY A C 1
ATOM 685 O O . GLY A 1 91 ? -4.775 13.695 6.520 1.00 91.12 91 GLY A O 1
ATOM 686 N N . GLN A 1 92 ? -3.296 12.212 5.719 1.00 95.19 92 GLN A N 1
ATOM 687 C CA . GLN A 1 92 ? -4.161 11.629 4.694 1.00 95.19 92 GLN A CA 1
ATOM 688 C C . GLN A 1 92 ? -4.850 10.369 5.224 1.00 95.19 92 GLN A C 1
ATOM 690 O O . GLN A 1 92 ? -4.340 9.704 6.133 1.00 95.19 92 GLN A O 1
ATOM 695 N N . SER A 1 93 ? -6.015 10.049 4.660 1.00 95.31 93 SER A N 1
ATOM 696 C CA . SER A 1 93 ? -6.787 8.863 5.020 1.00 95.31 93 SER A CA 1
ATOM 697 C C . SER A 1 93 ? -7.387 8.193 3.796 1.00 95.31 93 SER A C 1
ATOM 699 O O . SER A 1 93 ? -8.012 8.868 2.980 1.00 95.31 93 SER A O 1
ATOM 701 N N . TRP A 1 94 ? -7.285 6.871 3.748 1.00 95.31 94 TRP A N 1
ATOM 702 C CA . TRP A 1 94 ? -7.907 6.032 2.734 1.00 95.31 94 TRP A CA 1
ATOM 703 C C . TRP A 1 94 ? -8.877 5.072 3.398 1.00 95.31 94 TRP A C 1
ATOM 705 O O . TRP A 1 94 ? -8.637 4.599 4.515 1.00 95.31 94 TRP A O 1
ATOM 715 N N . LYS A 1 95 ? -9.971 4.798 2.697 1.00 94.50 95 LYS A N 1
ATOM 716 C CA . LYS A 1 95 ? -10.985 3.834 3.091 1.00 94.50 95 LYS A CA 1
ATOM 717 C C . LYS A 1 95 ? -11.130 2.842 1.951 1.00 94.50 95 LYS A C 1
ATOM 719 O O . LYS A 1 95 ? -11.411 3.259 0.832 1.00 94.50 95 LYS A O 1
ATOM 724 N N . PHE A 1 96 ? -10.976 1.566 2.262 1.00 91.38 96 PHE A N 1
ATOM 725 C CA . PHE A 1 96 ? -11.214 0.479 1.328 1.00 91.38 96 PHE A CA 1
ATOM 726 C C . PHE A 1 96 ? -12.317 -0.412 1.888 1.00 91.38 96 PHE A C 1
ATOM 728 O O . PHE A 1 96 ? -12.282 -0.776 3.066 1.00 91.38 96 PHE A O 1
ATOM 735 N N . ASP A 1 97 ? -13.301 -0.712 1.051 1.00 87.81 97 ASP A N 1
ATOM 736 C CA . ASP A 1 97 ? -14.399 -1.620 1.363 1.00 87.81 97 ASP A CA 1
ATOM 737 C C . ASP A 1 97 ? -14.005 -3.040 0.893 1.00 87.81 97 ASP A C 1
ATOM 739 O O . ASP A 1 97 ? -13.309 -3.178 -0.118 1.00 87.81 97 ASP A O 1
ATOM 743 N N . THR A 1 98 ? -14.353 -4.072 1.673 1.00 70.56 98 THR A N 1
ATOM 744 C CA . THR A 1 98 ? -14.114 -5.498 1.355 1.00 70.56 98 THR A CA 1
ATOM 745 C C . THR A 1 98 ? -15.246 -6.117 0.561 1.00 70.56 98 THR A C 1
ATOM 747 O O . THR A 1 98 ? -16.409 -5.763 0.863 1.00 70.56 98 THR A O 1
#

Nearest PDB structures (foldseek):
  3bji-assembly1_A  TM=4.558E-01  e=1.170E-01  Homo sapiens
  3ky9-assembly1_A  TM=4.699E-01  e=1.456E-01  Homo sapiens
  2vrw-assembly1_B  TM=4.560E-01  e=2.802E-01  Mus musculus
  5ukl-assembly1_A  TM=3.237E-01  e=2.253E-01  Homo sapiens
  4fgi-assembly3_F  TM=3.032E-01  e=2.111E+00  Pseudomonas aeruginosa PAO1

Solvent-accessible surface area (backbone atoms only — not comparable to full-atom values): 5701 Å² total; per-residue (Å²): 131,85,78,70,69,46,36,42,94,85,80,62,48,78,50,52,42,66,62,50,61,72,35,39,71,41,50,79,51,97,66,26,29,38,30,38,40,93,86,76,62,49,79,44,31,34,33,73,47,87,39,26,33,33,33,29,44,79,49,99,93,51,71,50,73,76,42,65,25,75,26,77,71,37,44,78,48,77,41,78,94,75,38,33,42,36,39,35,42,92,92,44,77,49,79,30,59,101

Organism: NCBI:txid2699430

Radius of gyration: 12.75 Å; Cα contacts (8 Å, |Δi|>4): 204; chains: 1; bounding box: 40×33×28 Å

Secondary structure (DSSP, 8-state):
-----SB-TTT--B--HHHHHHTEEEEEETTEEEEE-TTT--EEEEEEETTEEEEEEEETTEEEEEEEEE-TT-EEEEETTTTEEEEEETTEEEEEE-

pLDDT: mean 89.55, std 11.11, range [36.41, 96.38]

Sequence (98 aa):
MAKRKASCPLCGARLTSAQVLDACCEIVGPDVLECHCPFCQGYFEVRPVTEAVEIGYRRNGGFDVVVTLPAVGLTMLRDTDKGVLWLRLAGQSWKFDT